Protein AF-A0A135WAZ9-F1 (afdb_monomer)

Solvent-accessible surface area (backbone atoms only — not comparable to full-atom values): 9416 Å² total; per-residue (Å²): 131,82,84,58,58,70,58,54,52,53,50,49,47,42,51,52,17,23,51,50,12,40,52,47,53,74,77,49,57,66,75,60,52,50,54,53,36,54,65,50,37,35,65,73,46,91,90,49,79,75,53,76,61,49,46,56,49,41,52,52,50,52,52,50,51,40,55,56,34,55,72,38,83,86,38,41,67,52,29,51,49,51,35,39,50,52,21,20,53,50,17,28,54,50,46,52,41,62,72,61,64,82,44,59,64,57,36,62,73,49,51,46,59,43,52,51,50,46,44,52,51,47,37,51,46,31,42,67,73,46,52,47,87,94,43,44,83,70,47,76,80,68,76,45,73,66,58,58,52,50,51,54,51,50,48,50,50,48,52,51,52,45,50,53,49,49,50,55,72,75,72,108

Radius of gyration: 16.62 Å; Cα contacts (8 Å, |Δi|>4): 156; chains: 1; bounding box: 46×29×49 Å

Structure (mmCIF, N/CA/C/O backbone):
data_AF-A0A135WAZ9-F1
#
_entry.id   AF-A0A135WAZ9-F1
#
loop_
_atom_site.group_PDB
_atom_site.id
_atom_site.type_symbol
_atom_site.label_atom_id
_atom_site.label_alt_id
_atom_site.label_comp_id
_atom_site.label_asym_id
_atom_site.label_entity_id
_atom_site.label_seq_id
_atom_site.pdbx_PDB_ins_code
_atom_site.Cartn_x
_atom_site.Cartn_y
_atom_site.Cartn_z
_atom_site.occupancy
_atom_site.B_iso_or_equiv
_atom_site.auth_seq_id
_atom_site.auth_comp_id
_atom_site.auth_asym_id
_atom_site.auth_atom_id
_atom_site.pdbx_PDB_model_num
ATOM 1 N N . MET A 1 1 ? -4.498 -10.145 30.290 1.00 44.84 1 MET A N 1
ATOM 2 C CA . MET A 1 1 ? -5.514 -9.840 29.253 1.00 44.84 1 MET A CA 1
ATOM 3 C C . MET A 1 1 ? -4.783 -9.560 27.942 1.00 44.84 1 MET A C 1
ATOM 5 O O . MET A 1 1 ? -3.983 -8.632 27.895 1.00 44.84 1 MET A O 1
ATOM 9 N N . VAL A 1 2 ? -4.936 -10.432 26.942 1.00 42.47 2 VAL A N 1
ATOM 10 C CA . VAL A 1 2 ? -4.047 -10.540 25.767 1.00 42.47 2 VAL A CA 1
ATOM 11 C C . VAL A 1 2 ? -4.200 -9.320 24.843 1.00 42.47 2 VAL A C 1
ATOM 13 O O . VAL A 1 2 ? -5.087 -9.261 23.997 1.00 42.47 2 VAL A O 1
ATOM 16 N N . ARG A 1 3 ? -3.340 -8.310 25.032 1.00 53.34 3 ARG A N 1
ATOM 17 C CA . ARG A 1 3 ? -3.313 -7.036 24.279 1.00 53.34 3 ARG A CA 1
ATOM 18 C C . ARG A 1 3 ? -2.892 -7.178 22.803 1.00 53.34 3 ARG A C 1
ATOM 20 O O . ARG A 1 3 ? -3.002 -6.206 22.066 1.00 53.34 3 ARG A O 1
ATOM 27 N N . SER A 1 4 ? -2.436 -8.356 22.368 1.00 57.47 4 SER A N 1
ATOM 28 C CA . SER A 1 4 ? -1.936 -8.626 21.007 1.00 57.47 4 SER A CA 1
ATOM 29 C C . SER A 1 4 ? -3.009 -9.063 20.000 1.00 57.47 4 SER A C 1
ATOM 31 O O . SER A 1 4 ? -2.799 -8.917 18.798 1.00 57.47 4 SER A O 1
ATOM 33 N N . LEU A 1 5 ? -4.180 -9.520 20.462 1.00 61.25 5 LEU A N 1
ATOM 34 C CA . LEU A 1 5 ? -5.306 -9.946 19.615 1.00 61.25 5 LEU A CA 1
ATOM 35 C C . LEU A 1 5 ? -5.658 -8.979 18.463 1.00 61.25 5 LEU A C 1
ATOM 37 O O . LEU A 1 5 ? -5.790 -9.455 17.335 1.00 61.25 5 LEU A O 1
ATOM 41 N N . PRO A 1 6 ? -5.783 -7.650 18.669 1.00 73.12 6 PRO A N 1
ATOM 42 C CA . PRO A 1 6 ? -6.179 -6.740 17.592 1.00 73.12 6 PRO A CA 1
ATOM 43 C C . PRO A 1 6 ? -5.150 -6.635 16.458 1.00 73.12 6 PRO A C 1
ATOM 45 O O . PRO A 1 6 ? -5.534 -6.488 15.301 1.00 73.12 6 PRO A O 1
ATOM 48 N N . ILE A 1 7 ? -3.855 -6.742 16.769 1.00 78.25 7 ILE A N 1
ATOM 49 C CA . ILE A 1 7 ? -2.778 -6.660 15.771 1.00 78.25 7 ILE A CA 1
ATOM 50 C C . ILE A 1 7 ? -2.774 -7.917 14.902 1.00 78.25 7 ILE A C 1
ATOM 52 O O . ILE A 1 7 ? -2.689 -7.818 13.681 1.00 78.25 7 ILE A O 1
ATOM 56 N N . VAL A 1 8 ? -2.945 -9.091 15.517 1.00 83.00 8 VAL A N 1
ATOM 57 C CA . VAL A 1 8 ? -3.000 -10.372 14.797 1.00 83.00 8 VAL A CA 1
ATOM 58 C C . VAL A 1 8 ? -4.138 -10.380 13.770 1.00 83.00 8 VAL A C 1
ATOM 60 O O . VAL A 1 8 ? -3.935 -10.819 12.644 1.00 83.00 8 VAL A O 1
ATOM 63 N N . HIS A 1 9 ? -5.304 -9.814 14.098 1.00 83.06 9 HIS A N 1
ATOM 64 C CA . HIS A 1 9 ? -6.418 -9.711 13.145 1.00 83.06 9 HIS A CA 1
ATOM 65 C C . HIS A 1 9 ? -6.081 -8.836 11.931 1.00 83.06 9 HIS A C 1
ATOM 67 O O . HIS A 1 9 ? -6.440 -9.186 10.810 1.00 83.06 9 HIS A O 1
ATOM 73 N N . LEU A 1 10 ? -5.367 -7.721 12.125 1.00 85.06 10 LEU A N 1
ATOM 74 C CA . LEU A 1 10 ? -4.930 -6.869 11.012 1.00 85.06 10 LEU A CA 1
ATOM 75 C C . LEU A 1 10 ? -3.917 -7.587 10.116 1.00 85.06 10 LEU A C 1
ATOM 77 O O . LEU A 1 10 ? -4.004 -7.475 8.896 1.00 85.06 10 LEU A O 1
ATOM 81 N N . PHE A 1 11 ? -3.010 -8.371 10.705 1.00 87.94 11 PHE A N 1
ATOM 82 C CA . PHE A 1 11 ? -2.097 -9.232 9.950 1.00 87.94 11 PHE A CA 1
ATOM 83 C C . PHE A 1 11 ? -2.838 -10.296 9.142 1.00 87.94 11 PHE A C 1
ATOM 85 O O . PHE A 1 11 ? -2.487 -10.526 7.990 1.00 87.94 11 PHE A O 1
ATOM 92 N N . ILE A 1 12 ? -3.883 -10.908 9.707 1.00 89.75 12 ILE A N 1
ATOM 93 C CA . ILE A 1 12 ? -4.723 -11.867 8.979 1.00 89.75 12 ILE A CA 1
ATOM 94 C C . ILE A 1 12 ? -5.410 -11.177 7.795 1.00 89.75 12 ILE A C 1
ATOM 96 O O . ILE A 1 12 ? -5.355 -11.699 6.688 1.00 89.75 12 ILE A O 1
ATOM 100 N N . ILE A 1 13 ? -6.001 -9.992 7.991 1.00 90.12 13 ILE A N 1
ATOM 101 C CA . ILE A 1 13 ? -6.631 -9.226 6.899 1.00 90.12 13 ILE A CA 1
ATOM 102 C C . ILE A 1 13 ? -5.610 -8.906 5.802 1.00 90.12 13 ILE A C 1
ATOM 104 O O . ILE A 1 13 ? -5.911 -9.067 4.620 1.00 90.12 13 ILE A O 1
ATOM 108 N N . LEU A 1 14 ? -4.400 -8.494 6.182 1.00 91.88 14 LEU A N 1
ATOM 109 C CA . LEU A 1 14 ? -3.322 -8.210 5.239 1.00 91.88 14 LEU A CA 1
ATOM 110 C C . LEU A 1 14 ? -2.900 -9.467 4.468 1.00 91.88 14 LEU A C 1
ATOM 112 O O . LEU A 1 14 ? -2.800 -9.416 3.246 1.00 91.88 14 LEU 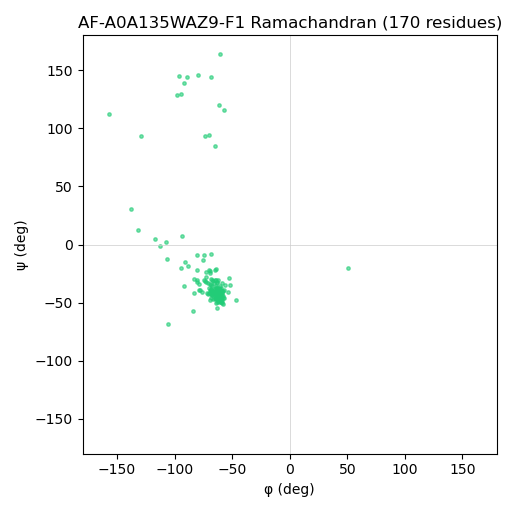A O 1
ATOM 116 N N . ALA A 1 15 ? -2.692 -10.592 5.156 1.00 92.44 15 ALA A N 1
ATOM 117 C CA . ALA A 1 15 ? -2.283 -11.854 4.543 1.00 92.44 15 ALA A CA 1
ATOM 118 C C . ALA A 1 15 ? -3.360 -12.406 3.599 1.00 92.44 15 ALA A C 1
ATOM 120 O O . ALA A 1 15 ? -3.060 -12.773 2.466 1.00 92.44 15 ALA A O 1
ATOM 121 N N . VAL A 1 16 ? -4.624 -12.410 4.032 1.00 93.69 16 VAL A N 1
ATOM 122 C CA . VAL A 1 16 ? -5.758 -12.840 3.203 1.00 93.69 16 VAL A CA 1
ATOM 123 C C . VAL A 1 16 ? -5.928 -11.912 2.001 1.00 93.69 16 VAL A C 1
ATOM 125 O O . VAL A 1 16 ? -6.128 -12.397 0.892 1.00 93.69 16 VAL A O 1
ATOM 128 N N . GLY A 1 17 ? -5.793 -10.595 2.184 1.00 92.62 17 GLY A N 1
ATOM 129 C CA . GLY A 1 17 ? -5.825 -9.630 1.084 1.00 92.62 17 GLY A CA 1
ATOM 130 C C . GLY A 1 17 ? -4.698 -9.863 0.077 1.00 92.62 17 GLY A C 1
ATOM 131 O O . GLY A 1 17 ? -4.952 -9.916 -1.122 1.00 92.62 17 GLY A O 1
ATOM 132 N N . TYR A 1 18 ? -3.475 -10.088 0.559 1.00 93.00 18 TYR A N 1
ATOM 133 C CA . TYR A 1 18 ? -2.320 -10.400 -0.281 1.00 93.00 18 TYR A CA 1
ATOM 134 C C . TYR A 1 18 ? -2.533 -11.680 -1.102 1.00 93.00 18 TYR A C 1
ATOM 136 O O . TYR A 1 18 ? -2.357 -11.670 -2.320 1.00 93.00 18 TYR A O 1
ATOM 144 N N . ILE A 1 19 ? -2.971 -12.768 -0.458 1.00 93.31 19 ILE A N 1
ATOM 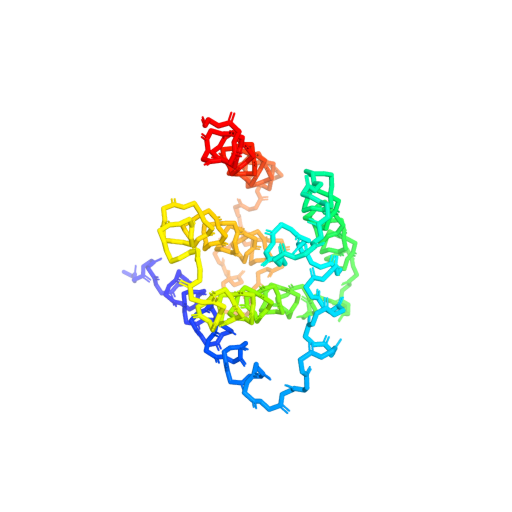145 C CA . ILE A 1 19 ? -3.275 -14.036 -1.137 1.00 93.31 19 ILE A CA 1
ATOM 146 C C . ILE A 1 19 ? -4.418 -13.841 -2.141 1.00 93.31 19 ILE A C 1
ATOM 148 O O . ILE A 1 19 ? -4.326 -14.314 -3.269 1.00 93.31 19 ILE A O 1
ATOM 152 N N . GLY A 1 20 ? -5.466 -13.103 -1.767 1.00 92.75 20 GLY A N 1
ATOM 153 C CA . GLY A 1 20 ? -6.580 -12.774 -2.655 1.00 92.75 20 GLY A CA 1
ATOM 154 C C . GLY A 1 20 ? -6.129 -12.014 -3.904 1.00 92.75 20 GLY A C 1
ATOM 155 O O . GLY A 1 20 ? -6.548 -12.353 -5.005 1.00 92.75 20 GLY A O 1
ATOM 156 N N . GLY A 1 21 ? -5.217 -11.049 -3.759 1.00 91.12 21 GLY A N 1
ATOM 157 C CA . GLY A 1 21 ? -4.600 -10.348 -4.888 1.00 91.12 21 GLY A CA 1
ATOM 158 C C . GLY A 1 21 ? -3.763 -11.261 -5.782 1.00 91.12 21 GLY A C 1
ATOM 159 O O . GLY A 1 21 ? -3.839 -11.160 -7.006 1.00 91.12 21 GLY A O 1
ATOM 160 N N . ALA A 1 22 ? -3.016 -12.191 -5.186 1.00 91.31 22 ALA A N 1
ATOM 161 C CA . ALA A 1 22 ? -2.229 -13.172 -5.927 1.00 91.31 22 ALA A CA 1
ATOM 162 C C . ALA A 1 22 ? -3.094 -14.183 -6.698 1.00 91.31 22 ALA A C 1
ATOM 164 O O . ALA A 1 22 ? -2.743 -14.586 -7.805 1.00 91.31 22 ALA A O 1
ATOM 165 N N . LEU A 1 23 ? -4.244 -14.572 -6.143 1.00 92.69 23 LEU A N 1
ATOM 166 C CA . LEU A 1 23 ? -5.228 -15.399 -6.844 1.00 92.69 23 LEU A CA 1
ATOM 167 C C . LEU A 1 23 ? -5.916 -14.615 -7.964 1.00 92.69 23 LEU A C 1
ATOM 169 O O . LEU A 1 23 ? -6.053 -15.134 -9.066 1.00 92.69 23 LEU A O 1
ATOM 173 N N . LEU A 1 24 ? -6.277 -13.352 -7.721 1.00 91.81 24 LEU A N 1
ATOM 174 C CA . LEU A 1 24 ? -6.895 -12.492 -8.732 1.00 91.81 24 LEU A CA 1
ATOM 175 C C . LEU A 1 24 ? -5.978 -12.290 -9.948 1.00 91.81 24 LEU A C 1
ATOM 177 O O . LEU A 1 24 ? -6.453 -12.273 -11.079 1.00 91.81 24 LEU A O 1
ATOM 181 N N . PHE A 1 25 ? -4.663 -12.213 -9.725 1.00 90.25 25 PHE A N 1
ATOM 182 C CA . PHE A 1 25 ? -3.668 -12.171 -10.798 1.00 90.25 25 PHE A CA 1
ATOM 183 C C . PHE A 1 25 ? -3.719 -13.405 -11.718 1.00 90.25 25 PHE A C 1
ATOM 185 O O . PHE A 1 25 ? -3.464 -13.275 -12.910 1.00 90.25 25 PHE A O 1
ATOM 192 N N . ARG A 1 26 ? -4.063 -14.591 -11.197 1.00 87.81 26 ARG A N 1
ATOM 193 C CA . ARG A 1 26 ? -4.153 -15.821 -12.006 1.00 87.81 26 ARG A CA 1
ATOM 194 C C . ARG A 1 26 ? -5.382 -15.860 -12.909 1.00 87.81 26 ARG A C 1
ATOM 196 O O . ARG A 1 26 ? -5.315 -16.449 -13.979 1.00 87.81 26 ARG A O 1
ATOM 203 N N . GLU A 1 27 ? -6.479 -15.249 -12.472 1.00 90.38 27 GLU A N 1
ATOM 204 C CA . GLU A 1 27 ? -7.769 -15.292 -13.172 1.00 90.38 27 GLU A CA 1
ATOM 205 C C . GLU A 1 27 ? -7.987 -14.086 -14.104 1.00 90.38 27 GLU A C 1
ATOM 207 O O . GLU A 1 27 ? -8.826 -14.133 -15.004 1.00 90.38 27 GLU A O 1
ATOM 212 N N . MET A 1 28 ? -7.265 -12.977 -13.901 1.00 88.31 28 MET A N 1
ATOM 213 C CA . MET A 1 28 ? -7.429 -11.768 -14.711 1.00 88.31 28 MET A CA 1
ATOM 214 C C . MET A 1 28 ? -6.522 -11.754 -15.952 1.00 88.31 28 MET A C 1
ATOM 216 O O . MET A 1 28 ? -5.364 -12.161 -15.888 1.00 88.31 28 MET A O 1
ATOM 220 N N . PRO A 1 29 ? -6.996 -11.197 -17.084 1.00 88.81 29 PRO A N 1
ATOM 221 C CA . PRO A 1 29 ? -6.151 -10.988 -18.251 1.00 88.81 29 PRO A CA 1
ATOM 222 C C . PRO A 1 29 ? -5.093 -9.910 -17.976 1.00 88.81 29 PRO A C 1
ATOM 224 O O . PRO A 1 29 ? -5.376 -8.890 -17.339 1.00 88.81 29 PRO A O 1
ATOM 227 N N . VAL A 1 30 ? -3.892 -10.098 -18.531 1.00 85.00 30 VAL A N 1
ATOM 228 C CA . VAL A 1 30 ? -2.723 -9.219 -18.320 1.00 85.00 30 VAL A CA 1
ATOM 229 C C . VAL A 1 30 ? -3.042 -7.748 -18.617 1.00 85.00 30 VAL A C 1
ATOM 231 O O . VAL A 1 30 ? -2.718 -6.879 -17.816 1.00 85.00 30 VAL A O 1
ATOM 234 N N . ALA A 1 31 ? -3.798 -7.461 -19.682 1.00 85.56 31 ALA A N 1
ATOM 235 C CA . ALA A 1 31 ? -4.188 -6.093 -20.038 1.00 85.56 31 ALA A CA 1
ATOM 236 C C . ALA A 1 31 ? -5.058 -5.391 -18.972 1.00 85.56 31 ALA A C 1
ATOM 238 O O . ALA A 1 31 ? -5.022 -4.167 -18.837 1.00 85.56 31 ALA A O 1
ATOM 239 N N . ALA A 1 32 ? -5.874 -6.138 -18.217 1.00 86.38 32 ALA A N 1
ATOM 240 C CA . ALA A 1 32 ? -6.674 -5.571 -17.129 1.00 86.38 32 ALA A CA 1
ATOM 241 C C . ALA A 1 32 ? -5.819 -5.326 -15.880 1.00 86.38 32 ALA A C 1
ATOM 243 O O . ALA A 1 32 ? -5.967 -4.293 -15.224 1.00 86.38 32 ALA A O 1
ATOM 244 N N . ILE A 1 33 ? -4.902 -6.252 -15.591 1.00 86.94 33 ILE A N 1
ATOM 245 C CA . ILE A 1 33 ? -3.912 -6.134 -14.518 1.00 86.94 33 ILE A CA 1
ATOM 246 C C . ILE A 1 33 ? -3.054 -4.890 -14.751 1.00 86.94 33 ILE A C 1
ATOM 248 O O . ILE A 1 33 ? -2.974 -4.035 -13.876 1.00 86.94 33 ILE A O 1
ATOM 252 N N . GLU A 1 34 ? -2.508 -4.723 -15.951 1.00 86.12 34 GLU A N 1
ATOM 253 C CA . GLU A 1 34 ? -1.688 -3.569 -16.315 1.00 86.12 34 GLU A CA 1
ATOM 254 C C . GLU A 1 34 ? -2.415 -2.233 -16.134 1.00 86.12 34 GLU A C 1
ATOM 256 O O . GLU A 1 34 ? -1.833 -1.298 -15.599 1.00 86.12 34 GLU A O 1
ATOM 261 N N . LYS A 1 35 ? -3.705 -2.138 -16.483 1.00 86.12 35 LYS A N 1
ATOM 262 C CA . LYS A 1 35 ? -4.506 -0.925 -16.224 1.00 86.12 35 LYS A CA 1
ATOM 263 C C . LYS A 1 35 ? -4.664 -0.633 -14.729 1.00 86.12 35 LYS A C 1
ATOM 265 O O . LYS A 1 35 ? -4.584 0.524 -14.316 1.00 86.12 35 LYS A O 1
ATOM 270 N N . LEU A 1 36 ? -4.887 -1.667 -13.917 1.00 85.94 36 LEU A N 1
ATOM 271 C CA . LEU A 1 36 ? -4.978 -1.550 -12.458 1.00 85.94 36 LEU A CA 1
ATOM 272 C C . LEU A 1 36 ? -3.636 -1.146 -11.837 1.00 85.94 36 LEU A C 1
ATOM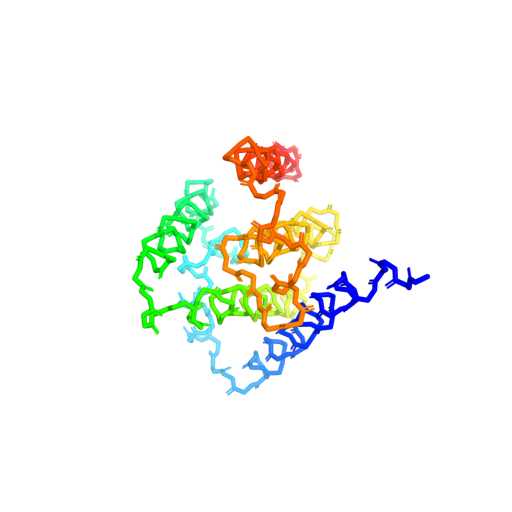 274 O O . LEU A 1 36 ? -3.607 -0.275 -10.967 1.00 85.94 36 LEU A O 1
ATOM 278 N N . LEU A 1 37 ? -2.531 -1.736 -12.299 1.00 85.31 37 LEU A N 1
ATOM 279 C CA . LEU A 1 37 ? -1.186 -1.351 -11.876 1.00 85.31 37 LEU A CA 1
ATOM 280 C C . LEU A 1 37 ? -0.853 0.066 -12.321 1.00 85.31 37 LEU A C 1
ATOM 282 O O . LEU A 1 37 ? -0.333 0.821 -11.514 1.00 85.31 37 LEU A O 1
ATOM 286 N N . ALA A 1 38 ? -1.208 0.458 -13.542 1.00 84.12 38 ALA A N 1
ATOM 287 C CA . ALA A 1 38 ? -0.997 1.817 -14.013 1.00 84.12 38 ALA A CA 1
ATOM 288 C C . ALA A 1 38 ? -1.721 2.823 -13.114 1.00 84.12 38 ALA A C 1
ATOM 290 O O . ALA A 1 38 ? -1.170 3.862 -12.771 1.00 84.12 38 ALA A O 1
ATOM 291 N N . PHE A 1 39 ? -2.933 2.505 -12.657 1.00 82.69 39 PHE A N 1
ATOM 292 C CA . PHE A 1 39 ? -3.606 3.346 -11.673 1.00 82.69 39 PHE A CA 1
ATOM 293 C C . PHE A 1 39 ? -2.912 3.334 -10.303 1.00 82.69 39 PHE A C 1
ATOM 295 O O . PHE A 1 39 ? -2.853 4.378 -9.670 1.00 82.69 39 PHE A O 1
ATOM 302 N N . TYR A 1 40 ? -2.413 2.188 -9.830 1.00 83.00 40 TYR A N 1
ATOM 303 C CA . TYR A 1 40 ? -1.873 2.029 -8.475 1.00 83.00 40 TYR A CA 1
ATOM 304 C C . TYR A 1 40 ? -0.405 2.465 -8.331 1.00 83.00 40 TYR A C 1
ATOM 306 O O . TYR A 1 40 ? -0.092 3.320 -7.498 1.00 83.00 40 TYR A O 1
ATOM 314 N N . ASP A 1 41 ? 0.485 1.866 -9.120 1.00 80.19 41 ASP A N 1
ATOM 315 C CA . ASP A 1 41 ? 1.899 2.212 -9.214 1.00 80.19 41 ASP A CA 1
ATOM 316 C C . ASP A 1 41 ? 2.502 1.761 -10.557 1.00 80.19 41 ASP A C 1
ATOM 318 O O . ASP A 1 41 ? 2.687 0.572 -10.829 1.00 80.19 41 ASP A O 1
ATOM 322 N N . VAL A 1 42 ? 2.862 2.746 -11.380 1.00 80.81 42 VAL A N 1
ATO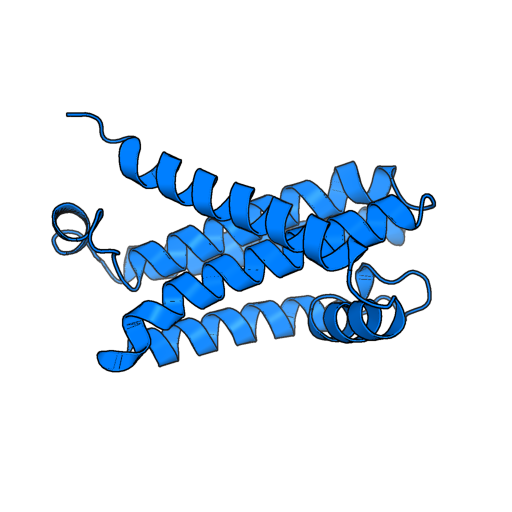M 323 C CA . VAL A 1 42 ? 3.466 2.552 -12.704 1.00 80.81 42 VAL A CA 1
ATOM 324 C C . VAL A 1 42 ? 4.895 2.005 -12.626 1.00 80.81 42 VAL A C 1
ATOM 326 O O . VAL A 1 42 ? 5.344 1.344 -13.560 1.00 80.81 42 VAL A O 1
ATOM 329 N N . ARG A 1 43 ? 5.613 2.191 -11.508 1.00 75.62 43 ARG A N 1
ATOM 330 C CA . ARG A 1 43 ? 7.014 1.740 -11.346 1.00 75.62 43 ARG A CA 1
ATOM 331 C C . ARG A 1 43 ? 7.157 0.216 -11.389 1.00 75.62 43 ARG A C 1
ATOM 333 O O . ARG A 1 43 ? 8.231 -0.307 -11.681 1.00 75.62 43 ARG A O 1
ATOM 340 N N . VAL A 1 44 ? 6.062 -0.480 -11.102 1.00 74.12 44 VAL A N 1
ATOM 341 C CA . VAL A 1 44 ? 5.933 -1.941 -11.130 1.00 74.12 44 VAL A CA 1
ATOM 342 C C . VAL A 1 44 ? 5.914 -2.469 -12.570 1.00 74.12 44 VAL A C 1
ATOM 344 O O . VAL A 1 44 ? 6.265 -3.622 -12.819 1.00 74.12 44 VAL A O 1
ATOM 347 N N . MET A 1 45 ? 5.529 -1.630 -13.533 1.00 75.69 45 MET A N 1
ATOM 348 C CA . MET A 1 45 ? 5.440 -1.998 -14.941 1.00 75.69 45 MET A CA 1
ATOM 349 C C . MET A 1 45 ? 6.831 -1.970 -15.592 1.00 75.69 45 MET A C 1
ATOM 351 O O . MET A 1 45 ? 7.710 -1.180 -15.232 1.00 75.69 45 MET A O 1
ATOM 355 N N . SER A 1 46 ? 7.058 -2.882 -16.537 1.00 63.53 46 SER A N 1
ATOM 356 C CA . SER A 1 46 ? 8.374 -3.042 -17.168 1.00 63.53 46 SER A CA 1
ATOM 357 C C . SER A 1 46 ? 8.645 -1.980 -18.236 1.00 63.53 46 SER A C 1
ATOM 359 O O . SER A 1 46 ? 9.783 -1.521 -18.317 1.00 63.53 46 SER A O 1
ATOM 361 N N . ASP A 1 47 ? 7.602 -1.549 -18.955 1.00 61.38 47 ASP A N 1
ATOM 362 C CA . ASP A 1 47 ? 7.692 -0.706 -20.161 1.00 61.38 47 ASP A CA 1
ATOM 363 C C . ASP A 1 47 ? 7.243 0.750 -19.955 1.00 61.38 47 ASP A C 1
ATOM 365 O O . ASP A 1 47 ? 7.220 1.535 -20.900 1.00 61.38 47 ASP A O 1
ATOM 369 N N . ALA A 1 48 ? 6.863 1.130 -18.735 1.00 59.75 48 ALA A N 1
ATOM 370 C CA . ALA A 1 48 ? 6.338 2.461 -18.462 1.00 59.75 48 ALA A CA 1
ATOM 371 C C . ALA A 1 48 ? 7.416 3.416 -17.932 1.00 59.75 48 ALA A C 1
ATOM 373 O O . ALA A 1 48 ? 8.299 3.022 -17.162 1.00 59.75 48 ALA A O 1
ATOM 374 N N . GLU A 1 49 ? 7.314 4.694 -18.311 1.00 61.25 49 GLU A N 1
ATOM 375 C CA . GLU A 1 49 ? 8.168 5.752 -17.775 1.00 61.25 49 GLU A CA 1
ATOM 376 C C . GLU A 1 49 ? 8.030 5.808 -16.249 1.00 61.25 49 GLU A C 1
ATOM 378 O O . GLU A 1 49 ? 6.960 6.060 -15.683 1.00 61.25 49 GLU A O 1
ATOM 383 N N . LYS A 1 50 ? 9.148 5.519 -15.580 1.00 67.50 50 LYS A N 1
ATOM 384 C CA . LYS A 1 50 ? 9.281 5.402 -14.129 1.00 67.50 50 LYS A CA 1
ATOM 385 C C . LYS A 1 50 ? 9.026 6.747 -13.451 1.00 67.50 50 LYS A C 1
ATOM 387 O O . LYS A 1 50 ? 9.947 7.497 -13.144 1.00 67.50 50 LYS A O 1
ATOM 392 N N . THR A 1 51 ? 7.756 7.040 -13.201 1.00 74.88 51 THR A N 1
ATOM 393 C CA . THR A 1 51 ? 7.321 8.319 -12.639 1.00 74.88 51 THR A CA 1
ATOM 394 C C . THR A 1 51 ? 7.111 8.198 -11.130 1.00 74.88 51 THR A C 1
ATOM 396 O O . THR A 1 51 ? 6.385 7.327 -10.655 1.00 74.88 51 THR A O 1
ATOM 399 N N . ILE A 1 52 ? 7.720 9.101 -10.359 1.00 75.88 52 ILE A N 1
ATOM 400 C CA . ILE A 1 52 ? 7.670 9.097 -8.883 1.00 75.88 52 ILE A CA 1
ATOM 401 C C . ILE A 1 52 ? 6.356 9.708 -8.355 1.00 75.88 52 ILE A C 1
ATOM 403 O O . ILE A 1 52 ? 5.923 9.428 -7.241 1.00 75.88 52 ILE A O 1
ATOM 407 N N . PHE A 1 53 ? 5.677 10.525 -9.165 1.00 76.12 53 PHE A N 1
ATOM 408 C CA . PHE A 1 53 ? 4.480 11.265 -8.751 1.00 76.12 53 PHE A CA 1
ATOM 409 C C . PHE A 1 53 ? 3.233 10.394 -8.577 1.00 76.12 53 PHE A C 1
ATOM 411 O O . PHE A 1 53 ? 2.396 10.676 -7.722 1.00 76.12 53 PHE A O 1
ATOM 418 N N . GLN A 1 54 ? 3.103 9.329 -9.362 1.00 80.69 54 GLN A N 1
ATOM 419 C CA . GLN A 1 54 ? 1.922 8.466 -9.375 1.00 80.69 54 GLN A CA 1
ATOM 420 C C . GLN A 1 54 ? 1.664 7.723 -8.053 1.00 80.69 54 GLN A C 1
ATOM 422 O O . GLN A 1 54 ? 0.559 7.847 -7.526 1.00 80.69 54 GLN A O 1
ATOM 427 N N . PRO A 1 55 ? 2.644 7.025 -7.444 1.00 79.81 55 PRO A N 1
ATOM 428 C CA . PRO A 1 55 ? 2.449 6.379 -6.139 1.00 79.81 55 PRO A CA 1
ATOM 429 C C . PRO A 1 55 ? 2.156 7.371 -5.008 1.00 79.81 55 PRO A C 1
ATOM 431 O O . PRO A 1 55 ? 1.419 7.070 -4.065 1.00 79.81 55 PRO A O 1
ATOM 434 N N . LEU A 1 56 ? 2.726 8.575 -5.094 1.00 83.44 56 LEU A N 1
ATOM 435 C CA . LEU A 1 56 ? 2.481 9.649 -4.137 1.00 83.44 56 LEU A CA 1
ATOM 436 C C . LEU A 1 56 ? 1.039 10.165 -4.268 1.00 83.44 56 LEU A C 1
ATOM 438 O O . LEU A 1 56 ? 0.339 10.322 -3.269 1.00 83.44 56 LEU A O 1
ATOM 442 N N . LEU A 1 57 ? 0.550 10.336 -5.498 1.00 85.44 57 LEU A N 1
ATOM 443 C CA . LEU A 1 57 ? -0.838 10.707 -5.761 1.00 85.44 57 LEU A CA 1
ATOM 444 C C . LEU A 1 57 ? -1.820 9.640 -5.254 1.00 85.44 57 LEU A C 1
ATOM 446 O O . LEU A 1 57 ? -2.799 9.977 -4.590 1.00 85.44 57 LEU A O 1
ATOM 450 N N . THR A 1 58 ? -1.567 8.357 -5.529 1.00 85.12 58 THR A N 1
ATOM 451 C CA . THR A 1 58 ? -2.495 7.264 -5.186 1.00 85.12 58 THR A CA 1
ATOM 452 C C . THR A 1 58 ? -2.590 7.050 -3.683 1.00 85.12 58 THR A C 1
ATOM 454 O O . THR A 1 58 ? -3.682 6.840 -3.152 1.00 85.12 58 THR A O 1
ATOM 457 N N . THR A 1 59 ? -1.473 7.171 -2.967 1.00 85.00 59 THR A N 1
ATOM 458 C CA . THR A 1 59 ? -1.462 7.103 -1.500 1.00 85.00 59 THR A CA 1
ATOM 459 C C . THR A 1 59 ? -2.188 8.281 -0.861 1.00 85.00 59 THR A C 1
ATOM 461 O O . THR A 1 59 ? -3.041 8.052 0.000 1.00 85.00 59 THR A O 1
ATOM 464 N N . ILE A 1 60 ? -1.930 9.515 -1.306 1.00 86.75 60 ILE A N 1
ATOM 465 C CA . ILE A 1 60 ? -2.649 10.701 -0.814 1.00 86.75 60 ILE A CA 1
ATOM 466 C C . ILE A 1 60 ? -4.150 10.562 -1.086 1.00 86.75 60 ILE A C 1
ATOM 468 O O . ILE A 1 60 ? -4.961 10.763 -0.181 1.00 86.75 60 ILE A O 1
ATOM 472 N N . LEU A 1 61 ? -4.524 10.153 -2.299 1.00 89.25 61 LEU A N 1
ATOM 473 C CA . LEU A 1 61 ? -5.915 9.963 -2.698 1.00 89.25 61 LEU A CA 1
ATOM 474 C C . LEU A 1 61 ? -6.616 8.914 -1.822 1.00 89.25 61 LEU A C 1
ATOM 476 O O . LEU A 1 61 ? -7.707 9.176 -1.317 1.00 89.25 61 LEU A O 1
ATOM 480 N N . LEU A 1 62 ? -5.979 7.770 -1.552 1.00 87.06 62 LEU A N 1
ATOM 481 C CA . LEU A 1 62 ? -6.531 6.746 -0.656 1.00 87.06 62 LEU A CA 1
ATOM 482 C C . LEU A 1 62 ? -6.711 7.254 0.782 1.00 87.06 62 LEU A C 1
ATOM 484 O O . LEU A 1 62 ? -7.735 6.965 1.405 1.00 87.06 62 LEU A O 1
ATOM 488 N N . VAL A 1 63 ? -5.755 8.025 1.309 1.00 86.88 63 VAL A N 1
ATOM 489 C CA . VAL A 1 63 ? -5.855 8.620 2.654 1.00 86.88 63 VAL A CA 1
ATOM 490 C C . VAL A 1 63 ? -7.007 9.623 2.721 1.00 86.88 63 VAL A C 1
ATOM 492 O O . VAL A 1 63 ? -7.822 9.552 3.643 1.00 86.88 63 VAL A O 1
ATOM 495 N N . VAL A 1 64 ? -7.121 10.515 1.734 1.00 88.38 64 VAL A N 1
ATOM 496 C CA . VAL A 1 64 ? -8.204 11.507 1.660 1.00 88.38 64 VAL A CA 1
ATOM 497 C C . VAL A 1 64 ? -9.566 10.819 1.578 1.00 88.38 64 VAL A C 1
ATOM 499 O O . VAL A 1 64 ? -10.458 11.150 2.359 1.00 88.38 64 VAL A O 1
ATOM 502 N N . ILE A 1 65 ? -9.719 9.816 0.705 1.00 88.81 65 ILE A N 1
ATOM 503 C CA . ILE A 1 65 ? -10.968 9.051 0.577 1.00 88.81 65 ILE A CA 1
ATOM 504 C C . ILE A 1 65 ? -11.340 8.408 1.913 1.00 88.81 65 ILE A C 1
ATOM 506 O O . ILE A 1 65 ? -12.482 8.529 2.351 1.00 88.81 65 ILE A O 1
ATOM 510 N N . VAL A 1 66 ? -10.391 7.770 2.601 1.00 87.75 66 VAL A N 1
ATOM 511 C CA . VAL A 1 66 ? -10.657 7.135 3.900 1.00 87.75 66 VAL A CA 1
ATOM 512 C C . VAL A 1 66 ? -11.091 8.152 4.962 1.00 87.75 66 VAL A C 1
ATOM 514 O O . VAL A 1 66 ? -12.025 7.872 5.717 1.00 87.75 66 VAL A O 1
ATOM 517 N N . ILE A 1 67 ? -10.486 9.343 5.001 1.00 86.31 67 ILE A N 1
ATOM 518 C CA . ILE A 1 67 ? -10.879 10.423 5.924 1.00 86.31 67 ILE A CA 1
ATOM 519 C C . ILE A 1 67 ? -12.306 10.909 5.632 1.00 86.31 67 ILE A C 1
ATOM 521 O O . ILE A 1 67 ? -13.123 11.045 6.551 1.00 86.31 67 ILE A O 1
ATOM 525 N N . VAL A 1 68 ? -12.634 11.120 4.357 1.00 87.38 68 VAL A N 1
ATOM 526 C CA . VAL A 1 68 ? -13.981 11.524 3.931 1.00 87.38 68 VAL A CA 1
ATOM 527 C C . VAL A 1 68 ? -15.002 10.444 4.297 1.00 87.38 68 VAL A C 1
ATOM 529 O O . VAL A 1 68 ? -16.001 10.736 4.954 1.00 87.38 68 VAL A O 1
ATOM 532 N N . LEU A 1 69 ? -14.731 9.177 3.973 1.00 85.75 69 LEU A N 1
ATOM 533 C CA . LEU A 1 69 ? -15.621 8.054 4.289 1.00 85.75 69 LEU A CA 1
ATOM 534 C C . LEU A 1 69 ? -15.788 7.824 5.794 1.00 85.75 69 LEU A C 1
ATOM 536 O O . LEU A 1 69 ? -16.852 7.373 6.221 1.00 85.75 69 LEU A O 1
ATOM 540 N N . ALA A 1 70 ? -14.780 8.129 6.611 1.00 82.19 70 ALA A N 1
ATOM 541 C CA . ALA A 1 70 ? -14.891 8.026 8.064 1.00 82.19 70 ALA A CA 1
ATOM 542 C C . ALA A 1 70 ? -15.832 9.078 8.671 1.00 82.19 70 ALA A C 1
ATOM 544 O O . ALA A 1 70 ? -16.403 8.850 9.746 1.00 82.19 70 ALA A O 1
ATOM 545 N N . SER A 1 71 ? -16.018 10.204 7.977 1.00 82.44 71 SER A N 1
ATOM 546 C CA . SER A 1 71 ? -16.859 11.314 8.433 1.00 82.44 71 SER A CA 1
ATOM 547 C C . SER A 1 71 ? -18.353 10.973 8.354 1.00 82.44 71 SER A C 1
ATOM 549 O O . SER A 1 71 ? -19.138 11.429 9.186 1.00 82.44 71 SER A O 1
ATOM 551 N N . PHE A 1 72 ? -18.756 10.091 7.433 1.00 82.62 72 PHE A N 1
ATOM 552 C CA . PHE A 1 72 ? -20.143 9.641 7.301 1.00 82.62 72 PHE A CA 1
ATOM 553 C C . PHE A 1 72 ? -20.395 8.334 8.069 1.00 82.62 72 PHE A C 1
ATOM 555 O O . PHE A 1 72 ? -19.698 7.333 7.908 1.00 82.62 72 PHE A O 1
ATOM 562 N N . GLN A 1 73 ? -21.447 8.294 8.895 1.00 70.62 73 GLN A N 1
ATOM 563 C CA . GLN A 1 73 ? -21.739 7.129 9.746 1.00 70.62 73 GLN A CA 1
ATOM 564 C C . GLN A 1 73 ? -22.049 5.842 8.959 1.00 70.62 73 GLN A C 1
ATOM 566 O O . GLN A 1 73 ? -21.689 4.759 9.419 1.00 70.62 73 GLN A O 1
ATOM 571 N N . ARG A 1 74 ? -22.683 5.949 7.780 1.00 74.06 74 ARG A N 1
ATOM 572 C CA . ARG A 1 74 ? -23.066 4.796 6.939 1.00 74.06 74 ARG A CA 1
ATOM 573 C C . ARG A 1 74 ? -21.881 4.150 6.211 1.00 74.06 74 ARG A C 1
ATOM 575 O O . ARG A 1 74 ? -21.894 2.944 6.003 1.00 74.06 74 ARG A O 1
ATOM 582 N N . THR A 1 75 ? -20.843 4.912 5.869 1.00 78.62 75 THR A N 1
ATOM 583 C CA . THR A 1 75 ? -19.688 4.432 5.082 1.00 78.62 75 THR A CA 1
ATOM 584 C C . THR A 1 75 ? -18.522 3.956 5.943 1.00 78.62 75 THR A C 1
ATOM 586 O O . THR A 1 75 ? -17.468 3.598 5.427 1.00 78.62 75 THR A O 1
ATOM 589 N N . ARG A 1 76 ? -18.700 3.882 7.263 1.00 70.81 76 ARG A N 1
ATOM 590 C CA . ARG A 1 76 ? -17.671 3.419 8.204 1.00 70.81 76 ARG A CA 1
ATOM 591 C C . ARG A 1 76 ? -17.136 2.019 7.894 1.00 70.81 76 ARG A C 1
ATOM 593 O O . ARG A 1 76 ? -15.948 1.776 8.065 1.00 70.81 76 ARG A O 1
ATOM 600 N N . LEU A 1 77 ? -17.984 1.119 7.395 1.00 74.38 77 LEU A N 1
ATOM 601 C CA . LEU A 1 77 ? -17.560 -0.221 6.969 1.00 74.38 77 LEU A CA 1
ATOM 602 C C . LEU A 1 77 ? -16.648 -0.180 5.733 1.00 74.38 77 LEU A C 1
ATOM 604 O O . LEU A 1 77 ? -15.746 -1.006 5.607 1.00 74.38 77 LEU A O 1
ATOM 608 N N . LEU A 1 78 ? -16.833 0.812 4.858 1.00 84.81 78 LEU A N 1
ATOM 609 C CA . LEU A 1 78 ? -16.043 0.957 3.636 1.00 84.81 78 LEU A CA 1
ATOM 610 C C . LEU A 1 78 ? -14.594 1.375 3.918 1.00 84.81 78 LEU A C 1
ATOM 612 O O . LEU A 1 78 ? -13.720 1.103 3.104 1.00 84.81 78 LEU A O 1
ATOM 616 N N . VAL A 1 79 ? -14.308 1.973 5.079 1.00 86.25 79 VAL A N 1
ATOM 617 C CA . VAL A 1 79 ? -12.940 2.358 5.467 1.00 86.25 79 VAL A CA 1
ATOM 618 C C . VAL A 1 79 ? -12.033 1.131 5.596 1.00 86.25 79 VAL A C 1
ATOM 620 O O . VAL A 1 79 ? -10.961 1.080 4.999 1.00 86.25 79 VAL A O 1
ATOM 623 N N . LEU A 1 80 ? -12.481 0.105 6.323 1.00 84.56 80 LEU A N 1
ATOM 624 C CA . LEU A 1 80 ? -11.732 -1.150 6.451 1.00 84.56 80 LEU A CA 1
ATOM 625 C C . LEU A 1 80 ? -11.702 -1.931 5.136 1.00 84.56 80 LEU A C 1
ATOM 627 O O . LEU A 1 80 ? -10.690 -2.557 4.826 1.00 84.56 80 LEU A O 1
ATOM 631 N N . PHE A 1 81 ? -12.777 -1.852 4.348 1.00 87.50 81 PHE A N 1
ATOM 632 C CA . PHE A 1 81 ? -12.814 -2.438 3.012 1.00 87.50 81 PHE A CA 1
ATOM 633 C C . PHE A 1 81 ? -11.749 -1.830 2.091 1.00 87.50 81 PHE A C 1
ATOM 635 O O . PHE A 1 81 ? -11.038 -2.575 1.429 1.00 87.50 81 PHE A O 1
ATOM 642 N N . LEU A 1 82 ? -11.559 -0.506 2.101 1.00 90.00 82 LEU A N 1
ATOM 643 C CA . LEU A 1 82 ? -10.484 0.151 1.347 1.00 90.00 82 LEU A CA 1
ATOM 644 C C . LEU A 1 82 ? -9.090 -0.268 1.829 1.00 90.00 82 LEU A C 1
ATOM 646 O O . LEU A 1 82 ? -8.191 -0.459 1.011 1.00 90.00 82 LEU A O 1
ATOM 650 N N . GLY A 1 83 ? -8.912 -0.465 3.138 1.00 88.62 83 GLY A N 1
ATOM 651 C CA . GLY A 1 83 ? -7.681 -1.036 3.690 1.00 88.62 83 GLY A CA 1
ATOM 652 C C . GLY A 1 83 ? -7.391 -2.441 3.152 1.00 88.62 83 GLY A C 1
ATOM 653 O O . GLY A 1 83 ? -6.274 -2.721 2.713 1.00 88.62 83 GLY A O 1
ATOM 654 N N . ALA A 1 84 ? -8.406 -3.306 3.123 1.00 89.56 84 ALA A N 1
ATOM 655 C CA . ALA A 1 84 ? -8.299 -4.642 2.542 1.00 89.56 84 ALA A CA 1
ATOM 656 C C . ALA A 1 84 ? -8.059 -4.591 1.022 1.00 89.56 84 ALA A C 1
ATOM 658 O O . ALA A 1 84 ? -7.199 -5.310 0.519 1.00 89.56 84 ALA A O 1
ATOM 659 N N . LEU A 1 85 ? -8.738 -3.693 0.302 1.00 91.31 85 LEU A N 1
ATOM 660 C CA . LEU A 1 85 ? -8.558 -3.487 -1.136 1.00 91.31 85 LEU A CA 1
ATOM 661 C C . LEU A 1 85 ? -7.119 -3.073 -1.468 1.00 91.31 85 LEU A C 1
ATOM 663 O O . LEU A 1 85 ? -6.527 -3.617 -2.397 1.00 91.31 85 LEU A O 1
ATOM 667 N N . LYS A 1 86 ? -6.514 -2.179 -0.675 1.00 90.88 86 LYS A N 1
ATOM 668 C CA . LYS A 1 86 ? -5.094 -1.825 -0.827 1.00 90.88 86 LYS A CA 1
ATOM 669 C C . LYS A 1 86 ? -4.186 -3.054 -0.660 1.00 90.88 86 LYS A C 1
ATOM 671 O O . LYS A 1 86 ? -3.228 -3.201 -1.411 1.00 90.88 86 LYS A O 1
ATOM 676 N N . CYS A 1 87 ? -4.511 -3.970 0.257 1.00 92.12 87 CYS A N 1
ATOM 677 C CA . CYS A 1 87 ? -3.762 -5.223 0.433 1.00 92.12 87 CYS A CA 1
ATOM 678 C C . CYS A 1 87 ? -3.920 -6.182 -0.757 1.00 92.12 87 CYS A C 1
ATOM 680 O O . CYS A 1 87 ? -2.961 -6.853 -1.131 1.00 92.12 87 CYS A O 1
ATOM 682 N N . VAL A 1 88 ? -5.098 -6.211 -1.386 1.00 93.12 88 VAL A N 1
ATOM 683 C CA . VAL A 1 88 ? -5.329 -6.956 -2.635 1.00 93.12 88 VAL A CA 1
ATOM 684 C C . VAL A 1 88 ? -4.482 -6.380 -3.770 1.00 93.12 88 VAL A C 1
ATOM 686 O O . VAL A 1 88 ? -3.791 -7.131 -4.453 1.00 93.12 88 VAL A O 1
ATOM 689 N N . LEU A 1 89 ? -4.449 -5.053 -3.930 1.00 90.81 89 LEU A N 1
ATOM 690 C CA . LEU A 1 89 ? -3.589 -4.388 -4.922 1.00 90.81 89 LEU A CA 1
ATOM 691 C C . LEU A 1 89 ? -2.097 -4.659 -4.663 1.00 90.81 89 LEU A C 1
ATOM 693 O O . LEU A 1 89 ? -1.328 -4.872 -5.602 1.00 90.81 89 LEU A O 1
ATOM 697 N N . PHE A 1 90 ? -1.687 -4.719 -3.395 1.00 91.50 90 PHE A N 1
ATOM 698 C CA . PHE A 1 90 ? -0.337 -5.131 -3.012 1.00 91.50 90 PHE A CA 1
ATOM 699 C C . PHE A 1 90 ? -0.024 -6.579 -3.433 1.00 91.50 90 PHE A C 1
ATOM 701 O O . PHE A 1 90 ? 1.008 -6.821 -4.057 1.00 91.50 90 PHE A O 1
ATOM 708 N N . GLY A 1 91 ? -0.917 -7.537 -3.171 1.00 90.44 91 GLY A N 1
ATOM 709 C CA . GLY A 1 91 ? -0.732 -8.931 -3.603 1.00 90.44 91 GLY A CA 1
ATOM 710 C C . GLY A 1 91 ? -0.701 -9.108 -5.122 1.00 90.44 91 GLY A C 1
ATOM 711 O O . GLY A 1 91 ? 0.113 -9.867 -5.656 1.00 90.44 91 GLY A O 1
ATOM 712 N N . LEU A 1 92 ? -1.548 -8.359 -5.825 1.00 91.12 92 LEU A N 1
ATOM 713 C CA . LEU A 1 92 ? -1.637 -8.381 -7.281 1.00 91.12 92 LEU A CA 1
ATOM 714 C C . LEU A 1 92 ? -0.379 -7.780 -7.934 1.00 91.12 92 LEU A C 1
ATOM 716 O O . LEU A 1 92 ? 0.208 -8.401 -8.817 1.00 91.12 92 LEU A O 1
ATOM 720 N N . SER A 1 93 ? 0.094 -6.625 -7.451 1.00 88.62 93 SER A N 1
ATOM 721 C CA . SER A 1 93 ? 1.345 -6.007 -7.929 1.00 88.62 93 SER A CA 1
ATOM 722 C C . SER A 1 93 ? 2.581 -6.860 -7.625 1.00 88.62 93 SER A C 1
ATOM 724 O O . SER A 1 93 ? 3.471 -6.975 -8.466 1.00 88.62 93 SER A O 1
ATOM 726 N N . SER A 1 94 ? 2.615 -7.515 -6.462 1.00 89.38 94 SER A N 1
ATOM 727 C CA . SER A 1 94 ? 3.662 -8.478 -6.111 1.00 89.38 94 SER A CA 1
ATOM 728 C C . SER A 1 94 ? 3.720 -9.655 -7.093 1.00 89.38 94 SER A C 1
ATOM 730 O O . SER A 1 94 ? 4.778 -9.974 -7.639 1.00 89.38 94 SER A O 1
ATOM 732 N N . SER A 1 95 ? 2.567 -10.263 -7.376 1.00 9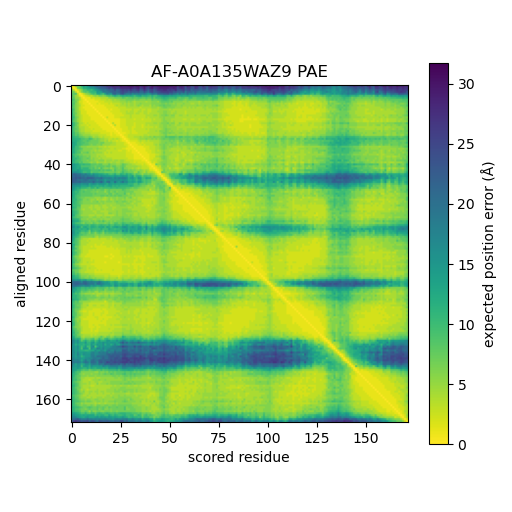0.06 95 SER A N 1
ATOM 733 C CA . SER A 1 95 ? 2.478 -11.417 -8.279 1.00 90.06 95 SER A CA 1
ATOM 734 C C . SER A 1 95 ? 2.876 -11.055 -9.711 1.00 90.06 95 SER A C 1
ATOM 736 O O . SER A 1 95 ? 3.580 -11.823 -10.367 1.00 90.06 95 SER A O 1
ATOM 738 N N . TYR A 1 96 ? 2.514 -9.850 -10.162 1.00 88.06 96 TYR A N 1
ATOM 739 C CA . TYR A 1 96 ? 2.938 -9.317 -11.456 1.00 88.06 96 TYR A CA 1
ATOM 740 C C . TYR A 1 96 ? 4.468 -9.167 -11.559 1.00 88.06 96 TYR A C 1
ATOM 742 O O . TYR A 1 96 ? 5.068 -9.631 -12.534 1.00 88.06 96 TYR A O 1
ATOM 750 N N . LEU A 1 97 ? 5.127 -8.600 -10.539 1.00 85.31 97 LEU A N 1
ATOM 751 C CA . LEU A 1 97 ? 6.593 -8.463 -10.520 1.00 85.31 97 LEU A CA 1
ATOM 752 C C . LEU A 1 97 ? 7.306 -9.812 -10.511 1.00 85.31 97 LEU A C 1
ATOM 754 O O . LEU A 1 97 ? 8.278 -9.999 -11.243 1.00 85.31 97 LEU A O 1
ATOM 758 N N . LEU A 1 98 ? 6.807 -10.754 -9.709 1.00 85.62 98 LEU A N 1
ATOM 759 C CA . LEU A 1 98 ? 7.352 -12.107 -9.634 1.00 85.62 98 LEU A CA 1
ATOM 760 C C . LEU A 1 98 ? 7.208 -12.846 -10.970 1.00 85.62 98 LEU A C 1
ATOM 762 O O . LEU A 1 98 ? 8.135 -13.539 -11.383 1.00 85.62 98 LEU A O 1
ATOM 766 N N . SER A 1 99 ? 6.089 -12.653 -11.676 1.00 84.44 99 SER A N 1
ATOM 767 C CA . SER A 1 99 ? 5.873 -13.249 -13.001 1.00 84.44 99 SER A CA 1
ATOM 768 C C . SER A 1 99 ? 6.814 -12.689 -14.074 1.00 84.44 99 SER A C 1
ATOM 770 O O . SER A 1 99 ? 7.225 -13.415 -14.974 1.00 84.44 99 SER A O 1
ATOM 772 N N . SER A 1 100 ? 7.213 -11.420 -13.948 1.00 74.31 100 SER A N 1
ATOM 773 C CA . SER A 1 100 ? 8.056 -10.738 -14.936 1.00 74.31 100 SER A CA 1
ATOM 774 C C . SER A 1 100 ? 9.532 -11.166 -14.907 1.00 74.31 100 SER A C 1
ATOM 776 O O . SER A 1 100 ? 10.267 -10.755 -15.800 1.00 74.31 100 SER A O 1
ATOM 778 N N . SER A 1 101 ? 9.969 -11.953 -13.907 1.00 63.91 101 SER A N 1
ATOM 779 C CA . SER A 1 101 ? 11.306 -12.557 -13.663 1.00 63.91 101 SER A CA 1
ATOM 780 C C . SER A 1 101 ? 12.555 -11.653 -13.710 1.00 63.91 101 SER A C 1
ATOM 782 O O . SER A 1 101 ? 13.587 -12.007 -13.145 1.00 63.91 101 SER A O 1
ATOM 784 N N . LYS A 1 102 ? 12.498 -10.484 -14.350 1.00 60.50 102 LYS A N 1
ATOM 785 C CA . LYS A 1 102 ? 13.634 -9.601 -14.641 1.00 60.50 102 LYS A CA 1
ATOM 786 C C . LYS A 1 102 ? 14.051 -8.727 -13.454 1.00 60.50 102 LYS A C 1
ATOM 788 O O . LYS A 1 102 ? 15.073 -8.062 -13.536 1.00 60.50 102 LYS A O 1
ATOM 793 N N . ARG A 1 103 ? 13.268 -8.706 -12.367 1.00 68.75 103 ARG A N 1
ATOM 794 C CA . ARG A 1 103 ? 13.377 -7.719 -11.272 1.00 68.75 103 ARG A CA 1
ATOM 795 C C . ARG A 1 103 ? 13.232 -8.331 -9.868 1.00 68.75 103 ARG A C 1
ATOM 797 O O . ARG A 1 103 ? 12.735 -7.687 -8.951 1.00 68.75 103 ARG A O 1
ATOM 804 N N . MET A 1 104 ? 13.638 -9.589 -9.670 1.00 75.50 104 MET A N 1
ATOM 805 C CA . MET A 1 104 ? 13.430 -10.294 -8.388 1.00 75.50 104 MET A CA 1
ATOM 806 C C . MET A 1 104 ? 14.185 -9.651 -7.206 1.00 75.50 104 MET A C 1
ATOM 808 O O . MET A 1 104 ? 13.671 -9.599 -6.086 1.00 75.50 104 MET A O 1
ATOM 812 N N . ILE A 1 105 ? 15.387 -9.123 -7.460 1.00 77.38 105 ILE A N 1
ATOM 813 C CA . ILE A 1 105 ? 16.208 -8.423 -6.458 1.00 77.38 105 ILE A CA 1
ATOM 814 C C . ILE A 1 105 ? 15.557 -7.089 -6.076 1.00 77.38 105 ILE A C 1
ATOM 816 O O . ILE A 1 105 ? 15.356 -6.815 -4.895 1.00 77.38 105 ILE A O 1
ATOM 820 N N . GLU A 1 106 ? 15.147 -6.302 -7.071 1.00 76.25 106 GLU A N 1
ATOM 821 C CA . GLU A 1 106 ? 14.441 -5.028 -6.883 1.00 76.25 106 GLU A CA 1
ATOM 822 C C . GLU A 1 106 ? 13.113 -5.231 -6.139 1.00 76.25 106 GLU A C 1
ATOM 824 O O . GLU A 1 106 ? 12.757 -4.457 -5.250 1.00 76.25 106 GLU A O 1
ATOM 829 N N . TYR A 1 107 ?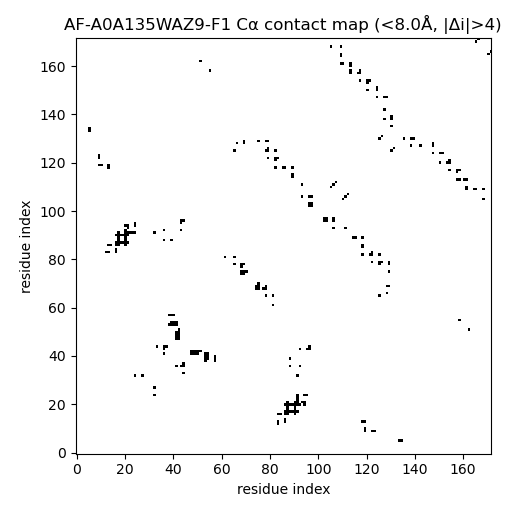 12.405 -6.322 -6.442 1.00 82.88 107 TYR A N 1
ATOM 830 C CA . TYR A 1 107 ? 11.194 -6.709 -5.730 1.00 82.88 107 TYR A CA 1
ATOM 831 C C . TYR A 1 107 ? 11.463 -6.990 -4.244 1.00 82.88 107 TYR A C 1
ATOM 833 O O . TYR A 1 107 ? 10.739 -6.500 -3.381 1.00 82.88 107 TYR A O 1
ATOM 841 N N . THR A 1 108 ? 12.502 -7.768 -3.936 1.00 81.69 108 THR A N 1
ATOM 842 C CA . THR A 1 108 ? 12.758 -8.239 -2.565 1.00 81.69 108 THR A CA 1
ATOM 843 C C . THR A 1 108 ? 13.342 -7.144 -1.676 1.00 81.69 108 THR A C 1
ATOM 845 O O . THR A 1 108 ? 12.964 -7.032 -0.511 1.00 81.69 108 THR A O 1
ATOM 848 N N . ILE A 1 109 ? 14.264 -6.342 -2.213 1.00 81.81 109 ILE A N 1
ATOM 849 C CA . ILE A 1 109 ? 15.004 -5.330 -1.444 1.00 81.81 109 ILE A CA 1
ATOM 850 C C . ILE A 1 109 ? 14.195 -4.043 -1.301 1.00 81.81 109 ILE A C 1
ATOM 852 O O . ILE A 1 109 ? 14.179 -3.438 -0.230 1.00 81.81 109 ILE A O 1
ATOM 856 N N . TRP A 1 110 ? 13.535 -3.621 -2.377 1.00 83.25 110 TRP A N 1
ATOM 857 C CA . TRP A 1 110 ? 12.832 -2.350 -2.425 1.00 83.25 110 TRP A CA 1
ATOM 858 C C . TRP A 1 110 ? 11.319 -2.566 -2.348 1.00 83.25 110 TRP A C 1
ATOM 860 O O . TRP A 1 110 ? 10.704 -2.283 -1.326 1.00 83.25 110 TRP A O 1
ATOM 870 N N . TRP A 1 111 ? 10.694 -3.147 -3.367 1.00 84.81 111 TRP A N 1
ATOM 871 C CA . TRP A 1 111 ? 9.234 -3.083 -3.486 1.00 84.81 111 TRP A CA 1
ATOM 872 C C . TRP A 1 111 ? 8.459 -3.741 -2.325 1.00 84.81 111 TRP A C 1
ATOM 874 O O . TRP A 1 111 ? 7.547 -3.143 -1.750 1.00 84.81 111 TRP A O 1
ATOM 884 N N . PHE A 1 112 ? 8.808 -4.977 -1.963 1.00 88.88 112 PHE A N 1
ATOM 885 C CA . PHE A 1 112 ? 8.069 -5.767 -0.979 1.00 88.88 112 PHE A CA 1
ATOM 886 C C . PHE A 1 112 ? 8.066 -5.163 0.439 1.00 88.88 112 PHE A C 1
ATOM 888 O O . PHE A 1 112 ? 6.971 -4.964 0.971 1.00 88.88 112 PHE A O 1
ATOM 895 N N . PRO A 1 113 ? 9.213 -4.848 1.081 1.00 88.81 113 PRO A N 1
ATOM 896 C CA . PRO A 1 113 ? 9.225 -4.382 2.469 1.00 88.81 113 PRO A CA 1
AT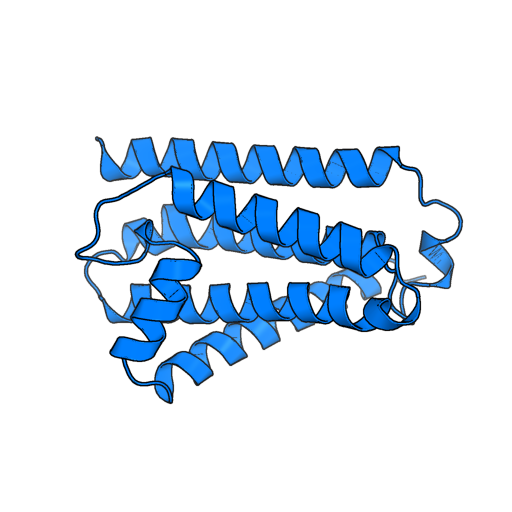OM 897 C C . PRO A 1 113 ? 8.527 -3.030 2.660 1.00 88.81 113 PRO A C 1
ATOM 899 O O . PRO A 1 113 ? 7.760 -2.874 3.616 1.00 88.81 113 PRO A O 1
ATOM 902 N N . PHE A 1 114 ? 8.729 -2.066 1.753 1.00 89.50 114 PHE A N 1
ATOM 903 C CA . PHE A 1 114 ? 8.093 -0.748 1.869 1.00 89.50 114 PHE A CA 1
ATOM 904 C C . PHE A 1 114 ? 6.602 -0.818 1.587 1.00 89.50 114 PHE A C 1
ATOM 906 O O . PHE A 1 114 ? 5.812 -0.232 2.332 1.00 89.50 114 PHE A O 1
ATOM 913 N N . GLN A 1 115 ? 6.193 -1.585 0.575 1.00 89.31 115 GLN A N 1
ATOM 914 C CA . GLN A 1 115 ? 4.778 -1.717 0.263 1.00 89.31 115 GLN A CA 1
ATOM 915 C C . GLN A 1 115 ? 4.034 -2.511 1.342 1.00 89.31 115 GLN A C 1
ATOM 917 O O . GLN A 1 115 ? 2.929 -2.125 1.725 1.00 89.31 115 GLN A O 1
ATOM 922 N N . PHE A 1 116 ? 4.660 -3.545 1.913 1.00 90.19 116 PHE A N 1
ATOM 923 C CA . PHE A 1 116 ? 4.138 -4.269 3.072 1.00 90.19 116 PHE A CA 1
ATOM 924 C C . PHE A 1 116 ? 3.926 -3.333 4.269 1.00 90.19 116 PHE A C 1
ATOM 926 O O . PHE A 1 116 ? 2.830 -3.283 4.837 1.00 90.19 116 PHE A O 1
ATOM 933 N N . LEU A 1 117 ? 4.950 -2.551 4.627 1.00 91.62 117 LEU A N 1
ATOM 934 C CA . LEU A 1 117 ? 4.891 -1.630 5.759 1.00 91.62 117 LEU A CA 1
ATOM 935 C C . LEU A 1 117 ? 3.864 -0.511 5.528 1.00 91.62 117 LEU A C 1
ATOM 937 O O . LEU A 1 117 ? 3.092 -0.187 6.431 1.00 91.62 117 LEU A O 1
ATOM 941 N N . SER A 1 118 ? 3.797 0.028 4.309 1.00 90.31 118 SER A N 1
ATOM 942 C CA . SER A 1 118 ? 2.805 1.024 3.889 1.00 90.31 118 SER A CA 1
ATOM 943 C C . SER A 1 118 ? 1.376 0.484 4.002 1.00 90.31 118 SER A C 1
ATOM 945 O O . SER A 1 118 ? 0.506 1.131 4.591 1.00 90.31 118 SER A O 1
ATOM 947 N N . CYS A 1 119 ? 1.124 -0.737 3.518 1.00 90.81 119 CYS A N 1
ATOM 948 C CA . CYS A 1 119 ? -0.181 -1.389 3.633 1.00 90.81 119 CYS A CA 1
ATOM 949 C C . CYS A 1 119 ? -0.573 -1.644 5.090 1.00 90.81 119 CYS A C 1
ATOM 951 O O . CYS A 1 119 ? -1.712 -1.378 5.482 1.00 90.81 119 CYS A O 1
ATOM 953 N N . PHE A 1 120 ? 0.373 -2.118 5.902 1.00 91.00 120 PHE A N 1
ATOM 954 C CA . PHE A 1 120 ? 0.144 -2.366 7.319 1.00 91.00 120 PHE A CA 1
ATOM 955 C C . PHE A 1 120 ? -0.195 -1.074 8.075 1.00 91.00 120 PHE A C 1
ATOM 957 O O . PHE A 1 120 ? -1.187 -1.024 8.807 1.00 91.00 120 PHE A O 1
ATOM 964 N N . LEU A 1 121 ? 0.565 0.001 7.848 1.00 89.94 121 LEU A N 1
ATOM 965 C CA . LEU A 1 121 ? 0.305 1.309 8.453 1.00 89.94 121 LEU A CA 1
ATOM 966 C C . LEU A 1 121 ? -1.026 1.906 8.010 1.00 89.94 121 LEU A C 1
ATOM 968 O O . LEU A 1 121 ? -1.747 2.468 8.836 1.00 89.94 121 LEU A O 1
ATOM 972 N N . PHE A 1 122 ? -1.387 1.738 6.740 1.00 89.50 122 PHE A N 1
ATOM 973 C CA . PHE A 1 122 ? -2.676 2.177 6.220 1.00 89.50 122 PHE A CA 1
ATOM 974 C C . PHE A 1 122 ? -3.844 1.407 6.853 1.00 89.50 122 PHE A C 1
ATOM 976 O O . PHE A 1 122 ? -4.845 2.011 7.243 1.00 89.50 122 PHE A O 1
ATOM 983 N N . LEU A 1 123 ? -3.714 0.088 7.035 1.00 89.00 123 LEU A N 1
ATOM 984 C CA . LEU A 1 123 ? -4.700 -0.725 7.756 1.00 89.00 123 LEU A CA 1
ATOM 985 C C . LEU A 1 123 ? -4.833 -0.297 9.220 1.00 89.00 123 LEU A C 1
ATOM 987 O O . LEU A 1 123 ? -5.952 -0.160 9.719 1.00 89.00 123 LEU A O 1
ATOM 991 N N . MET A 1 124 ? -3.712 -0.049 9.903 1.00 87.00 124 MET A N 1
ATOM 992 C CA . MET A 1 124 ? -3.729 0.479 11.268 1.00 87.00 124 MET A CA 1
ATOM 993 C C . MET A 1 124 ? -4.413 1.846 11.328 1.00 87.00 124 MET A C 1
ATOM 995 O O . MET A 1 124 ? -5.236 2.077 12.212 1.00 87.00 124 MET A O 1
ATOM 999 N N . PHE A 1 125 ? -4.133 2.728 10.369 1.00 87.44 125 PHE A N 1
ATOM 1000 C CA . PHE A 1 125 ? -4.791 4.026 10.263 1.00 87.44 125 PHE A CA 1
ATOM 1001 C C . PHE A 1 125 ? -6.305 3.880 10.085 1.00 87.44 125 PHE A C 1
ATOM 1003 O O . PHE A 1 125 ? -7.061 4.489 10.840 1.00 87.44 125 PHE A O 1
ATOM 1010 N N . CYS A 1 126 ? -6.755 3.005 9.182 1.00 86.50 126 CYS A N 1
ATOM 1011 C CA . CYS A 1 126 ? -8.175 2.694 8.992 1.00 86.50 126 CYS A CA 1
ATOM 1012 C C . CYS A 1 126 ? -8.825 2.171 10.284 1.00 86.50 126 CYS A C 1
ATOM 1014 O O . CYS A 1 126 ? -9.909 2.621 10.661 1.00 86.50 126 CYS A O 1
ATOM 1016 N N . ALA A 1 127 ? -8.148 1.261 10.991 1.00 82.94 127 ALA A N 1
ATOM 1017 C CA . ALA A 1 127 ? -8.632 0.678 12.240 1.00 82.94 127 ALA A CA 1
ATOM 1018 C C . ALA A 1 127 ? -8.675 1.683 13.404 1.00 82.94 127 ALA A C 1
ATOM 1020 O O . ALA A 1 127 ? -9.513 1.554 14.290 1.00 82.94 127 ALA A O 1
ATOM 1021 N N . ILE A 1 128 ? -7.799 2.688 13.422 1.00 81.25 128 ILE A N 1
ATOM 1022 C CA . ILE A 1 128 ? -7.832 3.758 14.432 1.00 81.25 128 ILE A CA 1
ATOM 1023 C C . ILE A 1 128 ? -8.918 4.778 14.096 1.00 81.25 128 ILE A C 1
ATOM 1025 O O . ILE A 1 128 ? -9.602 5.267 14.996 1.00 81.25 128 ILE A O 1
ATOM 1029 N N . LEU A 1 129 ? -9.080 5.100 12.813 1.00 79.25 129 LEU A N 1
ATOM 1030 C CA . LEU A 1 129 ? -10.036 6.095 12.342 1.00 79.25 129 LEU A CA 1
ATOM 1031 C C . LEU A 1 129 ? -11.481 5.626 12.547 1.00 79.25 129 LEU A C 1
ATOM 1033 O O . LEU A 1 129 ? -12.320 6.380 13.044 1.00 79.25 129 LEU A O 1
ATOM 1037 N N . VAL A 1 130 ? -11.754 4.360 12.229 1.00 78.12 130 VAL A N 1
ATOM 1038 C CA . VAL A 1 130 ? -13.037 3.703 12.473 1.00 78.12 130 VAL A CA 1
ATOM 1039 C C . VAL A 1 130 ? -12.764 2.379 13.189 1.00 78.12 130 VAL A C 1
ATOM 1041 O O . VAL A 1 130 ? -12.532 1.367 12.526 1.00 78.12 130 VAL A O 1
ATOM 1044 N N . PRO A 1 131 ? -12.798 2.350 14.536 1.00 68.19 131 PRO A N 1
ATOM 1045 C CA . PRO A 1 131 ? -12.514 1.132 15.274 1.00 68.19 131 PRO A CA 1
ATOM 1046 C C . PRO A 1 131 ? -13.533 0.045 14.922 1.00 68.19 131 PRO A C 1
ATOM 1048 O O . PRO A 1 131 ? -14.734 0.241 15.153 1.00 68.19 131 PRO A O 1
ATOM 1051 N N . PRO A 1 132 ? -13.085 -1.105 14.381 1.00 66.50 132 PRO A N 1
ATOM 1052 C CA . PRO A 1 132 ? -13.969 -2.231 14.127 1.00 66.50 132 PRO A CA 1
ATOM 1053 C C . PRO A 1 132 ? -14.604 -2.740 15.423 1.00 66.50 132 PRO A C 1
ATOM 1055 O O . PRO A 1 132 ? -14.131 -2.451 16.526 1.00 66.50 132 PRO A O 1
ATOM 1058 N N . TYR A 1 133 ? -15.668 -3.540 15.301 1.00 62.66 133 TYR A N 1
ATOM 1059 C CA . TYR A 1 133 ? -16.438 -4.045 16.447 1.00 62.66 133 TYR A CA 1
ATOM 1060 C C . TYR A 1 133 ? -15.546 -4.714 17.515 1.00 62.66 133 TYR A C 1
ATOM 1062 O O . TYR A 1 133 ? -15.752 -4.506 18.707 1.00 62.66 133 TYR A O 1
ATOM 1070 N N . PHE A 1 134 ? -14.479 -5.400 17.089 1.00 61.62 134 PHE A N 1
ATOM 1071 C CA . PHE A 1 134 ? -13.485 -6.056 17.947 1.00 61.62 134 PHE A CA 1
ATOM 1072 C C . PHE A 1 134 ? -12.469 -5.113 18.636 1.00 61.62 134 PHE A C 1
ATOM 1074 O O . PHE A 1 134 ? -11.793 -5.531 19.572 1.00 61.62 134 PHE A O 1
ATOM 1081 N N . MET A 1 135 ? -12.361 -3.839 18.234 1.00 57.94 135 MET A N 1
ATOM 1082 C CA . MET A 1 135 ? -11.477 -2.824 18.850 1.00 57.94 135 MET A CA 1
ATOM 1083 C C . MET A 1 135 ? -12.236 -1.689 19.567 1.00 57.94 135 MET A C 1
ATOM 1085 O O . MET A 1 135 ? -11.627 -0.789 20.158 1.00 57.94 135 MET A O 1
ATOM 1089 N N . ARG A 1 136 ? -13.574 -1.721 19.539 1.00 57.41 136 ARG A N 1
ATOM 1090 C CA . ARG A 1 136 ? -14.453 -0.590 19.875 1.00 57.41 136 ARG A CA 1
ATOM 1091 C C . ARG A 1 136 ? -14.378 -0.120 21.335 1.00 57.41 136 ARG A C 1
ATOM 1093 O O . ARG A 1 136 ? -14.566 1.067 21.593 1.00 57.41 136 ARG A 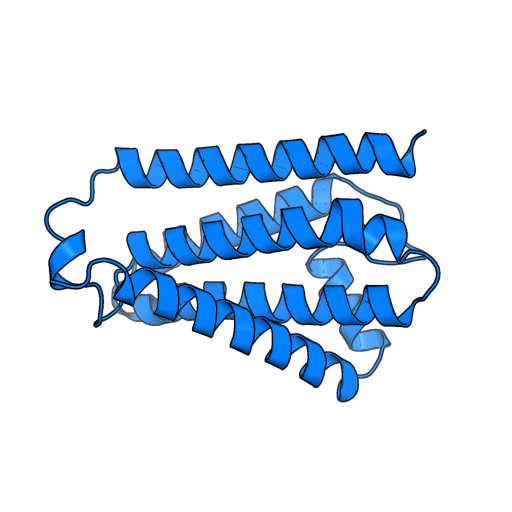O 1
ATOM 1100 N N . THR A 1 137 ? -14.087 -1.008 22.284 1.00 54.16 137 THR A N 1
ATOM 1101 C CA . THR A 1 137 ? -14.042 -0.691 23.726 1.00 54.16 137 THR A CA 1
ATOM 1102 C C . THR A 1 137 ? -12.743 -0.014 24.167 1.00 54.16 137 THR A C 1
ATOM 1104 O O . THR A 1 137 ? -12.773 0.820 25.068 1.00 54.16 137 THR A O 1
ATOM 1107 N N . ASN A 1 138 ? -11.615 -0.305 23.511 1.00 53.34 138 ASN A N 1
ATOM 1108 C CA . ASN A 1 138 ? -10.297 0.194 23.924 1.00 53.34 138 ASN A CA 1
ATOM 1109 C C . ASN A 1 138 ? -9.898 1.514 23.245 1.00 53.34 138 ASN A C 1
ATOM 1111 O O . ASN A 1 138 ? -9.276 2.366 23.879 1.00 53.34 138 ASN A O 1
ATOM 1115 N N . PHE A 1 139 ? -10.270 1.718 21.978 1.00 55.59 139 PHE A N 1
ATOM 1116 C CA . PHE A 1 139 ? -9.836 2.898 21.218 1.00 55.59 139 PHE A CA 1
ATOM 1117 C C . PHE A 1 139 ? -10.692 4.142 21.469 1.00 55.59 139 PHE A C 1
ATOM 1119 O O . PHE A 1 139 ? -10.166 5.253 21.483 1.00 55.59 139 PHE A O 1
ATOM 1126 N N . ARG A 1 140 ? -11.986 3.977 21.780 1.00 51.91 140 ARG A N 1
ATOM 1127 C CA . ARG A 1 140 ? -12.917 5.105 21.969 1.00 51.91 140 ARG A CA 1
ATOM 1128 C C . ARG A 1 140 ? -12.562 6.007 23.164 1.00 51.91 140 ARG A C 1
ATOM 1130 O O . ARG A 1 140 ? -12.969 7.159 23.188 1.00 51.91 140 ARG A O 1
ATOM 1137 N N . LYS A 1 141 ? -11.790 5.500 24.138 1.00 50.16 141 LYS A N 1
ATOM 1138 C CA . LYS A 1 141 ? -11.349 6.240 25.339 1.00 50.16 141 LYS A CA 1
ATOM 1139 C C . LYS A 1 141 ? -10.008 6.973 25.176 1.00 50.16 141 LYS A C 1
ATOM 1141 O O . LYS A 1 141 ? -9.687 7.805 26.015 1.00 50.16 141 LYS A O 1
ATOM 1146 N N . LYS A 1 142 ? -9.213 6.658 24.143 1.00 53.66 142 LYS A N 1
ATOM 1147 C CA . LYS A 1 142 ? -7.825 7.149 23.984 1.00 53.66 142 LYS A CA 1
ATOM 1148 C C . LYS A 1 142 ? -7.527 7.709 22.586 1.00 53.66 142 LYS A C 1
ATOM 1150 O O . LYS A 1 142 ? -6.368 7.928 22.244 1.00 53.66 142 LYS A O 1
ATOM 1155 N N . GLN A 1 143 ? -8.554 7.930 21.767 1.00 62.38 143 GLN A N 1
ATOM 1156 C CA . GLN A 1 143 ? -8.401 8.490 20.428 1.00 62.38 143 GLN A CA 1
ATOM 1157 C C . GLN A 1 143 ? -8.084 9.987 20.529 1.00 62.38 143 GLN A C 1
ATOM 1159 O O . GLN A 1 143 ? -8.971 10.826 20.640 1.00 62.38 143 GLN A O 1
ATOM 1164 N N . SER A 1 144 ? -6.793 10.314 20.533 1.00 68.25 144 SER A N 1
ATOM 1165 C CA . SER A 1 144 ? -6.309 11.686 20.393 1.00 68.25 144 SER A CA 1
ATOM 1166 C C . SER A 1 144 ? -6.051 11.974 18.917 1.00 68.25 144 SER A C 1
ATOM 1168 O O . SER A 1 144 ? -5.449 11.144 18.233 1.00 68.25 144 SER A O 1
ATOM 1170 N N . SER A 1 145 ? -6.411 13.167 18.433 1.00 73.50 145 SER A N 1
ATOM 1171 C CA . SER A 1 145 ? -6.039 13.626 17.085 1.00 73.50 145 SER A CA 1
ATOM 1172 C C . SER A 1 145 ? -4.530 13.516 16.836 1.00 73.50 145 SER A C 1
ATOM 1174 O O . SER A 1 145 ? -4.108 13.237 15.718 1.00 73.50 145 SER A O 1
ATOM 1176 N N . LYS A 1 146 ? -3.712 13.620 17.897 1.00 81.19 146 LYS A N 1
ATOM 1177 C CA . LYS A 1 146 ? -2.258 13.415 17.844 1.00 81.19 146 LYS A CA 1
ATOM 1178 C C . LYS A 1 146 ? -1.883 12.029 17.312 1.00 81.19 146 LYS A C 1
ATOM 1180 O O . LYS A 1 146 ? -0.947 11.915 16.535 1.00 81.19 146 LYS A O 1
ATOM 1185 N N . THR A 1 147 ? -2.622 10.983 17.681 1.00 81.06 147 THR A N 1
ATOM 1186 C CA . THR A 1 147 ? -2.352 9.618 17.208 1.00 81.06 147 THR A CA 1
ATOM 1187 C C . THR A 1 147 ? -2.604 9.489 15.707 1.00 81.06 147 THR A C 1
ATOM 1189 O O . THR A 1 147 ? -1.796 8.876 15.021 1.00 81.06 147 THR A O 1
ATOM 1192 N N . LEU A 1 148 ? -3.662 10.110 15.171 1.00 82.50 148 LEU A N 1
ATOM 1193 C CA . LEU A 1 148 ? -3.927 10.108 13.726 1.00 82.50 148 LEU A CA 1
ATOM 1194 C C . LEU A 1 148 ? -2.808 10.813 12.948 1.00 82.50 148 LEU A C 1
ATOM 1196 O O . LEU A 1 148 ? -2.318 10.268 11.961 1.00 82.50 148 LEU A O 1
ATOM 1200 N N . PHE A 1 149 ? -2.350 11.970 13.436 1.00 86.12 149 PHE A N 1
ATOM 1201 C CA . PHE A 1 149 ? -1.220 12.686 12.836 1.00 86.12 149 PHE A CA 1
ATOM 1202 C C . PHE A 1 149 ? 0.076 11.870 12.855 1.00 86.12 149 PHE A C 1
ATOM 1204 O O . PHE A 1 149 ? 0.800 11.875 11.864 1.00 86.12 149 PHE A O 1
ATOM 1211 N N . VAL A 1 150 ? 0.348 11.117 13.927 1.00 88.25 150 VAL A N 1
ATOM 1212 C CA . VAL A 1 150 ? 1.527 10.236 13.999 1.00 88.25 150 VAL A CA 1
ATOM 1213 C C . VAL A 1 150 ? 1.491 9.156 12.915 1.00 88.25 150 VAL A C 1
ATOM 1215 O O . VAL A 1 150 ? 2.512 8.916 12.281 1.00 88.25 150 VAL A O 1
ATOM 1218 N N . PHE A 1 151 ? 0.339 8.530 12.651 1.00 87.31 151 PHE A N 1
ATOM 1219 C CA . PHE A 1 151 ? 0.234 7.515 11.590 1.00 87.31 151 PHE A CA 1
ATOM 1220 C C . PHE A 1 151 ? 0.391 8.105 10.187 1.00 87.31 151 PHE A C 1
ATOM 1222 O O . PHE A 1 151 ? 1.049 7.493 9.348 1.00 87.31 151 PHE A O 1
ATOM 1229 N N . ILE A 1 152 ? -0.169 9.293 9.940 1.00 88.25 152 ILE A N 1
ATOM 1230 C CA . ILE A 1 152 ? 0.024 10.011 8.671 1.00 88.25 152 ILE A CA 1
ATOM 1231 C C . ILE A 1 152 ? 1.508 10.342 8.478 1.00 88.25 152 ILE A C 1
ATOM 1233 O O . ILE A 1 152 ? 2.063 10.088 7.412 1.00 88.25 152 ILE A O 1
ATOM 1237 N N . PHE A 1 153 ? 2.168 10.843 9.524 1.00 90.56 153 PHE A N 1
ATOM 1238 C CA . PHE A 1 153 ? 3.596 11.146 9.495 1.00 90.56 153 PHE A CA 1
ATOM 1239 C C . PHE A 1 153 ? 4.449 9.894 9.249 1.00 90.56 153 PHE A C 1
ATOM 1241 O O . PHE A 1 153 ? 5.358 9.923 8.423 1.00 90.56 153 PHE A O 1
ATOM 1248 N N . LEU A 1 154 ? 4.127 8.769 9.896 1.00 90.94 154 LEU A N 1
ATOM 1249 C CA . LEU A 1 154 ? 4.848 7.514 9.681 1.00 90.94 154 LEU A CA 1
ATOM 1250 C C . LEU A 1 154 ? 4.663 6.984 8.251 1.00 90.94 154 LEU A C 1
ATOM 1252 O O . LEU A 1 154 ? 5.628 6.532 7.643 1.00 90.94 154 LEU A O 1
ATOM 1256 N N . MET A 1 155 ? 3.450 7.076 7.692 1.00 89.44 155 MET A N 1
ATOM 1257 C CA . MET A 1 155 ? 3.204 6.731 6.288 1.00 89.44 155 MET A CA 1
ATOM 1258 C C . MET A 1 155 ? 4.004 7.622 5.333 1.00 89.44 155 MET A C 1
ATOM 1260 O O . MET A 1 155 ? 4.571 7.110 4.371 1.00 89.44 155 MET A O 1
ATOM 1264 N N . ALA A 1 156 ? 4.106 8.925 5.618 1.00 89.25 156 ALA A N 1
ATOM 1265 C CA . ALA A 1 156 ? 4.928 9.840 4.831 1.00 89.25 156 ALA A CA 1
ATOM 1266 C C . ALA A 1 156 ? 6.417 9.460 4.884 1.00 89.25 156 ALA A C 1
ATOM 1268 O O . ALA A 1 156 ? 7.065 9.428 3.843 1.00 89.25 156 ALA A O 1
ATOM 1269 N N . ILE A 1 157 ? 6.948 9.097 6.060 1.00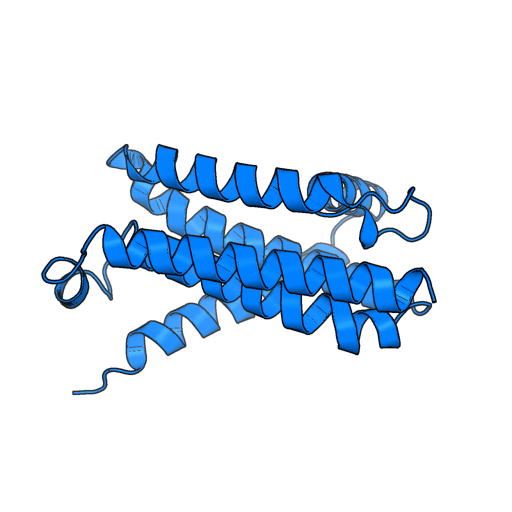 91.19 157 ILE A N 1
ATOM 1270 C CA . ILE A 1 157 ? 8.333 8.610 6.193 1.00 91.19 157 ILE A CA 1
ATOM 1271 C C . ILE A 1 157 ? 8.557 7.357 5.347 1.00 91.19 157 ILE A C 1
ATOM 1273 O O . ILE A 1 157 ? 9.529 7.296 4.599 1.00 91.19 157 ILE A O 1
ATOM 1277 N N . VAL A 1 158 ? 7.667 6.365 5.446 1.00 90.75 158 VAL A N 1
ATOM 1278 C CA . VAL A 1 158 ? 7.790 5.119 4.672 1.00 90.75 158 VAL A CA 1
ATOM 1279 C C . VAL A 1 158 ? 7.764 5.401 3.173 1.00 90.75 158 VAL A C 1
ATOM 1281 O O . VAL A 1 158 ? 8.542 4.807 2.435 1.00 90.75 158 VAL A O 1
ATOM 1284 N N . LEU A 1 159 ? 6.930 6.343 2.730 1.00 87.62 159 LEU A N 1
ATOM 1285 C CA . LEU A 1 159 ? 6.854 6.740 1.328 1.00 87.62 159 LEU A CA 1
ATOM 1286 C C . LEU A 1 159 ? 8.111 7.486 0.854 1.00 87.62 159 LEU A C 1
ATOM 1288 O O . LEU A 1 159 ? 8.588 7.249 -0.249 1.00 87.62 159 LEU A O 1
ATOM 1292 N N . VAL A 1 160 ? 8.686 8.355 1.686 1.00 88.56 160 VAL A N 1
ATOM 1293 C CA . VAL A 1 160 ? 9.958 9.025 1.374 1.00 88.56 160 VAL A CA 1
ATOM 1294 C C . VAL A 1 160 ? 11.100 8.011 1.297 1.00 88.56 160 VAL A C 1
ATOM 1296 O O . VAL A 1 160 ? 11.892 8.069 0.361 1.00 88.56 160 VAL A O 1
ATOM 1299 N N . LEU A 1 161 ? 11.169 7.056 2.229 1.00 88.75 161 LEU A N 1
ATOM 1300 C CA . LEU A 1 161 ? 12.166 5.981 2.199 1.00 88.75 161 LEU A CA 1
ATOM 1301 C C . LEU A 1 161 ? 12.021 5.099 0.953 1.00 88.75 161 LEU A C 1
ATOM 1303 O O . LEU A 1 161 ? 13.027 4.778 0.323 1.00 88.75 161 LEU A O 1
ATOM 1307 N N . ASP A 1 162 ? 10.785 4.768 0.567 1.00 87.38 162 ASP A N 1
ATOM 1308 C CA . ASP A 1 162 ? 10.486 4.057 -0.678 1.00 87.38 162 ASP A CA 1
ATOM 1309 C C . ASP A 1 162 ? 11.019 4.815 -1.902 1.00 87.38 162 ASP A C 1
ATOM 1311 O O . ASP A 1 162 ? 11.676 4.223 -2.755 1.00 87.38 162 ASP A O 1
ATOM 1315 N N . ILE A 1 163 ? 10.800 6.131 -1.976 1.00 85.56 163 ILE A N 1
ATOM 1316 C CA . ILE A 1 163 ? 11.284 6.964 -3.087 1.00 85.56 163 ILE A CA 1
ATOM 1317 C C . ILE A 1 163 ? 12.813 7.060 -3.090 1.00 85.56 163 ILE A C 1
ATOM 1319 O O . ILE A 1 163 ? 13.427 6.938 -4.148 1.00 85.56 163 ILE A O 1
ATOM 1323 N N . ILE A 1 164 ? 13.441 7.259 -1.929 1.00 85.81 164 ILE A N 1
ATOM 1324 C CA . ILE A 1 164 ? 14.904 7.342 -1.819 1.00 85.81 164 ILE A CA 1
ATOM 1325 C C . ILE A 1 164 ? 15.545 6.038 -2.294 1.00 85.81 164 ILE A C 1
ATOM 1327 O O . ILE A 1 164 ? 16.500 6.070 -3.068 1.00 85.81 164 ILE A O 1
ATOM 1331 N N . LEU A 1 165 ? 15.012 4.890 -1.872 1.00 84.31 165 LEU A N 1
ATOM 1332 C CA . LEU A 1 165 ? 15.541 3.599 -2.301 1.00 84.31 165 LEU A CA 1
ATOM 1333 C C . LEU A 1 165 ? 15.234 3.293 -3.759 1.00 84.31 165 LEU A C 1
ATOM 1335 O O . LEU A 1 165 ? 16.074 2.703 -4.426 1.00 84.31 165 LEU A O 1
ATOM 1339 N N . PHE A 1 166 ? 14.094 3.742 -4.278 1.00 81.88 166 PHE A N 1
ATOM 1340 C CA . PHE A 1 166 ? 13.821 3.665 -5.708 1.00 81.88 166 PHE A CA 1
ATOM 1341 C C . PHE A 1 166 ? 14.882 4.416 -6.521 1.00 81.88 166 PHE A C 1
ATOM 1343 O O . PHE A 1 166 ? 15.443 3.859 -7.462 1.00 81.88 166 PHE A O 1
ATOM 1350 N N . LEU A 1 167 ? 15.193 5.656 -6.131 1.00 81.44 167 LEU A N 1
ATOM 1351 C CA . LEU A 1 167 ? 16.236 6.461 -6.769 1.00 81.44 167 LEU A CA 1
ATOM 1352 C C . LEU A 1 167 ? 17.607 5.789 -6.656 1.00 81.44 167 LEU A C 1
ATOM 1354 O O . LEU A 1 167 ? 18.350 5.745 -7.630 1.00 81.44 167 LEU A O 1
ATOM 1358 N N . PHE A 1 168 ? 17.922 5.219 -5.492 1.00 81.00 168 PHE A N 1
ATOM 1359 C CA . PHE A 1 168 ? 19.196 4.543 -5.279 1.00 81.00 168 PHE A CA 1
ATOM 1360 C C . PHE A 1 168 ? 19.330 3.251 -6.092 1.00 81.00 168 PHE A C 1
ATOM 1362 O O . PHE A 1 168 ? 20.399 2.997 -6.611 1.00 81.00 168 PHE A O 1
ATOM 1369 N N . VAL A 1 169 ? 18.275 2.439 -6.216 1.00 74.69 169 VAL A N 1
ATOM 1370 C CA . VAL A 1 169 ? 18.337 1.125 -6.888 1.00 74.69 169 VAL A CA 1
ATOM 1371 C C . VAL A 1 169 ? 18.260 1.239 -8.412 1.00 74.69 169 VAL A C 1
ATOM 1373 O O . VAL A 1 169 ? 18.830 0.409 -9.111 1.00 74.69 169 VAL A O 1
ATOM 1376 N N . PHE A 1 170 ? 17.541 2.233 -8.943 1.00 70.38 170 PHE A N 1
ATOM 1377 C CA . PHE A 1 170 ? 17.279 2.342 -10.384 1.00 70.38 170 PHE A CA 1
ATOM 1378 C C . PHE A 1 170 ? 18.050 3.444 -11.106 1.00 70.38 170 PHE A C 1
ATOM 1380 O O . PHE A 1 170 ? 18.011 3.480 -12.336 1.00 70.38 170 PHE A O 1
ATOM 1387 N N . GLN A 1 171 ? 18.686 4.356 -10.371 1.00 63.22 171 GLN A N 1
ATOM 1388 C CA . GLN A 1 171 ? 19.428 5.483 -10.936 1.00 63.22 171 GLN A CA 1
ATOM 1389 C C . GLN A 1 171 ? 20.933 5.442 -10.598 1.00 63.22 171 GLN A C 1
ATOM 1391 O O . GLN A 1 171 ? 21.649 6.374 -10.963 1.00 63.22 171 GLN A O 1
ATOM 1396 N N . SER A 1 172 ? 21.402 4.372 -9.937 1.00 49.09 172 SER A N 1
ATOM 1397 C CA . SER A 1 172 ? 22.821 3.996 -9.790 1.00 49.09 172 SER A CA 1
ATOM 1398 C C . SER A 1 172 ? 23.242 2.997 -10.860 1.00 49.09 172 SER A C 1
ATOM 1400 O O . SER A 1 172 ? 24.353 3.153 -11.404 1.00 49.09 172 SER A O 1
#

pLDDT: mean 80.9, std 11.55, range [42.47, 93.69]

Mean predicted aligned error: 7.28 Å

Foldseek 3Di:
DDPCVVLVVLVVLLVVLLVLLLVVLVVDDPVVLQVLCVQQAPCLPDPDDRDLVRNVVNLVVLVVVLLVLLVDPVSLVVLLVSLSNLSSNLNNSLNSSVVVVPQVVVCVPAVNPLSSVLSSLSNVLSCLSRPPPVRVPPNVVPNDPVVNVVSVVVSVVSSVVSVVVVCVVPVD

Sequence (172 aa):
MVRSLPIVHLFIILAVGYIGGALLFREMPVAAIEKLLAFYDVRVMSDAEKTIFQPLLTTILLVVIVIVLASFQRTRLLVLFLGALKCVLFGLSSSYLLSSSKRMIEYTIWWFPFQFLSCFLFLMFCAILVPPYFMRTNFRKKQSSKTLFVFIFLMAIVLVLDIILFLFVFQS

Secondary structure (DSSP, 8-state):
--TTHHHHHHHHHHHHHHHHHHHHHHHS-HHHHHHHHHHH-GGGSSSS---SHHHHHHHHHHHHHHHHHHHSSTTHHHHHHHHHHHHHHHHHHHHHHHHT-TTHHHIIIIIHHHHHHHHHHHHHHHHHHS--GGGHHHHTTT--HHHHHHHHHHHHHHHHHHHHHHHHHH--